Protein AF-C1B841-F1 (afdb_monomer)

Secondary structure (DSSP, 8-state):
-EEEEETTEEEEEE---GGGGGGG-HHHHHHTTSTTTT--TTS-PPTT------TTTGGGEETTEETT----TTTT-----------PPPPP----

Solvent-accessible surface area (backbone atoms only — not comparable to full-atom values): 6810 Å² total; per-residue (Å²): 119,43,76,48,74,60,89,98,43,77,41,83,78,42,80,71,62,78,75,68,48,45,91,79,37,62,69,62,65,53,28,58,73,41,98,70,39,72,32,49,92,86,57,93,69,64,92,92,57,82,73,72,47,55,98,80,71,45,75,56,39,55,98,89,37,60,62,89,59,90,72,64,82,91,69,84,69,82,87,78,80,81,78,76,72,78,78,76,75,85,76,81,90,76,91,131

Organism: Rhodococcus opacus (strain B4) (NCBI:txid632772)

pLDDT: mean 72.93, std 15.55, range [37.75, 96.44]

Sequence (96 aa):
MCYLREGDRVFETYWTSRRGAEAMDYSWALLDLTVYGRQEAWEDSPEGWPIGWGVNDDQYRTNGRPIAQWSRLEAGRSDNLGTAATETPPGPDRCH

Structure (mmCIF, N/CA/C/O backbone):
data_AF-C1B841-F1
#
_entry.id   AF-C1B841-F1
#
loop_
_atom_site.group_PDB
_atom_site.id
_atom_site.type_symbol
_atom_site.label_atom_id
_atom_site.label_alt_id
_atom_site.label_comp_id
_atom_site.label_asym_id
_atom_site.label_entity_id
_atom_site.label_seq_id
_atom_site.pdbx_PDB_ins_code
_atom_site.Cartn_x
_atom_site.Cartn_y
_atom_site.Cartn_z
_atom_site.occupancy
_atom_site.B_iso_or_equiv
_atom_site.auth_seq_id
_atom_site.auth_comp_id
_atom_site.auth_asym_id
_atom_site.auth_atom_id
_atom_site.pdbx_PDB_model_num
ATOM 1 N N . MET A 1 1 ? -10.935 -1.723 10.664 1.00 82.56 1 MET A N 1
ATOM 2 C CA . MET A 1 1 ? -12.112 -1.770 11.551 1.00 82.56 1 MET A CA 1
ATOM 3 C C . MET A 1 1 ? -11.661 -2.206 12.923 1.00 82.56 1 MET A C 1
ATOM 5 O O . MET A 1 1 ? -11.219 -3.342 13.056 1.00 82.56 1 MET A O 1
ATOM 9 N N . CYS A 1 2 ? -11.756 -1.325 13.914 1.00 88.25 2 CYS A N 1
ATOM 10 C CA . CYS A 1 2 ? -11.562 -1.678 15.317 1.00 88.25 2 CYS A CA 1
ATOM 11 C C . CYS A 1 2 ? -12.777 -1.219 16.120 1.00 88.25 2 CYS A C 1
ATOM 13 O O . CYS A 1 2 ? -13.226 -0.080 15.977 1.00 88.25 2 CYS A O 1
ATOM 15 N N . TYR A 1 3 ? -13.278 -2.110 16.972 1.00 92.75 3 TYR A N 1
ATOM 16 C CA . TYR A 1 3 ? -14.403 -1.839 17.854 1.00 92.75 3 TYR A CA 1
ATOM 17 C C . TYR A 1 3 ? -13.981 -2.010 19.307 1.00 92.75 3 TYR A C 1
ATOM 19 O O . TYR A 1 3 ? -13.269 -2.956 19.645 1.00 92.75 3 TYR A O 1
ATOM 27 N N . LEU A 1 4 ? -14.448 -1.109 20.164 1.00 94.94 4 LEU A N 1
ATOM 28 C CA . LEU A 1 4 ? -14.289 -1.186 21.611 1.00 94.94 4 LEU A CA 1
ATOM 29 C C . LEU A 1 4 ? -15.669 -1.360 22.251 1.00 94.94 4 LEU A C 1
ATOM 31 O O . LEU A 1 4 ? -16.610 -0.651 21.892 1.00 94.94 4 LEU A O 1
ATOM 35 N N . ARG A 1 5 ? -15.791 -2.291 23.201 1.00 96.06 5 ARG A N 1
ATOM 36 C CA . ARG A 1 5 ? -17.017 -2.495 23.985 1.00 96.06 5 ARG A CA 1
ATOM 37 C C . ARG A 1 5 ? -16.804 -2.005 25.413 1.00 96.06 5 ARG A C 1
ATOM 39 O O . ARG A 1 5 ? -15.864 -2.443 26.070 1.00 96.06 5 ARG A O 1
ATOM 46 N N . GLU A 1 6 ? -17.701 -1.153 25.895 1.00 96.44 6 GLU A N 1
ATOM 47 C CA . GLU A 1 6 ? -17.754 -0.703 27.290 1.00 96.44 6 GLU A CA 1
ATOM 48 C C . GLU A 1 6 ? -19.173 -0.925 27.827 1.00 96.44 6 GLU A C 1
ATOM 50 O O . GLU A 1 6 ? -20.137 -0.321 27.345 1.00 96.44 6 GLU A O 1
ATOM 55 N N . GLY A 1 7 ? -19.318 -1.835 28.796 1.00 96.25 7 GLY A N 1
ATOM 56 C CA . GLY A 1 7 ? -20.636 -2.294 29.242 1.00 96.25 7 GLY A CA 1
ATOM 57 C C . GLY A 1 7 ? -21.453 -2.812 28.057 1.00 96.25 7 GLY A C 1
ATOM 58 O O . GLY A 1 7 ? -20.953 -3.615 27.274 1.00 96.25 7 GLY A O 1
ATOM 59 N N . ASP A 1 8 ? -22.6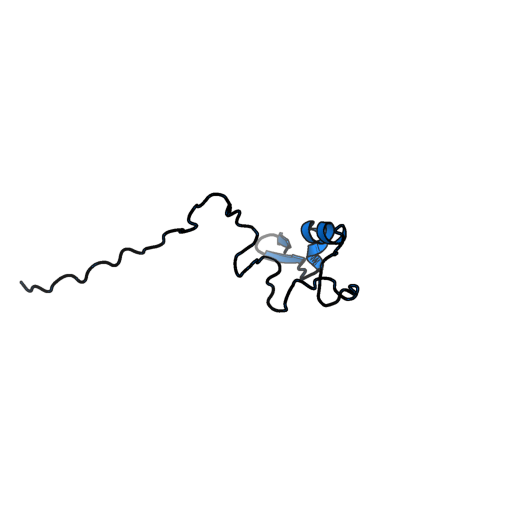75 -2.313 27.884 1.00 96.06 8 ASP A N 1
ATOM 60 C CA . ASP A 1 8 ? -23.570 -2.705 26.784 1.00 96.06 8 ASP A CA 1
ATOM 61 C C . ASP A 1 8 ? -23.443 -1.847 25.518 1.00 96.06 8 ASP A C 1
ATOM 63 O O . ASP A 1 8 ? -24.236 -1.982 24.587 1.00 96.06 8 ASP A O 1
ATOM 67 N N . ARG A 1 9 ? -22.432 -0.975 25.446 1.00 93.50 9 ARG A N 1
ATOM 68 C CA . ARG A 1 9 ? -22.211 -0.072 24.310 1.00 93.50 9 ARG A CA 1
ATOM 69 C C . ARG A 1 9 ? -21.019 -0.530 23.477 1.00 93.50 9 ARG A C 1
ATOM 71 O O . ARG A 1 9 ? -20.008 -0.975 24.017 1.00 93.50 9 ARG A O 1
ATOM 78 N N . VAL A 1 10 ? -21.132 -0.385 22.158 1.00 94.88 10 VAL A N 1
ATOM 79 C CA . VAL A 1 10 ? -20.051 -0.638 21.195 1.00 94.88 10 VAL A CA 1
ATOM 80 C C . VAL A 1 10 ? -19.713 0.668 20.489 1.00 94.88 10 VAL A C 1
ATOM 82 O O . VAL A 1 10 ? -20.609 1.392 20.058 1.00 94.88 10 VAL A O 1
ATOM 85 N N . PHE A 1 11 ? -18.420 0.949 20.366 1.00 93.88 11 PHE A N 1
ATOM 86 C CA . PHE A 1 11 ? -17.884 2.118 19.684 1.00 93.88 11 PHE A CA 1
ATOM 87 C C . PHE A 1 11 ? -16.975 1.670 18.547 1.00 93.88 11 PHE A C 1
ATOM 89 O O . PHE A 1 11 ? -16.118 0.806 18.737 1.00 93.88 11 PHE A O 1
ATOM 96 N N . GLU A 1 12 ? -17.137 2.276 17.378 1.00 93.31 12 GLU A N 1
ATOM 97 C CA . GLU A 1 12 ? -16.148 2.205 16.309 1.00 93.31 12 GLU A CA 1
ATOM 98 C C . GLU A 1 12 ? -15.026 3.191 16.635 1.00 93.31 12 GLU A C 1
ATOM 100 O O . GLU A 1 12 ? -15.246 4.399 16.698 1.00 93.31 12 GLU A O 1
ATOM 105 N N . THR A 1 13 ? -13.833 2.675 16.918 1.00 92.50 13 THR A N 1
ATOM 106 C CA . THR A 1 13 ? -12.699 3.499 17.359 1.00 92.50 13 THR A CA 1
ATOM 107 C C . THR A 1 13 ? -11.721 3.793 16.234 1.00 92.50 13 THR A C 1
ATOM 109 O O . THR A 1 13 ? -10.950 4.746 16.327 1.00 92.50 13 THR A O 1
ATOM 112 N N . TYR A 1 14 ? -11.743 2.986 15.169 1.00 85.69 14 TYR A N 1
ATOM 113 C CA . TYR A 1 14 ? -10.862 3.167 14.026 1.00 85.69 14 TYR A CA 1
ATOM 114 C C . TYR A 1 14 ? -11.438 2.560 12.739 1.00 85.69 14 TYR A C 1
ATOM 116 O O . TYR A 1 14 ? -11.627 1.340 12.622 1.00 85.69 14 TYR A O 1
ATOM 124 N N . TRP A 1 15 ? -11.621 3.425 11.742 1.00 89.00 15 TRP A N 1
ATOM 125 C CA . TRP A 1 15 ? -11.924 3.079 10.357 1.00 89.00 15 TRP A CA 1
ATOM 126 C C . TRP A 1 15 ? -10.885 3.703 9.435 1.00 89.00 15 TRP A C 1
ATOM 128 O O . TRP A 1 15 ? -10.474 4.847 9.621 1.00 89.00 15 TRP A O 1
ATOM 138 N N . THR A 1 16 ? -10.472 2.945 8.428 1.00 84.94 16 THR A N 1
ATOM 139 C CA . THR A 1 16 ? -9.541 3.405 7.404 1.00 84.94 16 THR A CA 1
ATOM 140 C C . THR A 1 16 ? -9.910 2.769 6.069 1.00 84.94 16 THR A C 1
ATOM 142 O O . THR A 1 16 ? -10.513 1.697 6.044 1.00 84.94 16 THR A O 1
ATOM 145 N N . SER A 1 17 ? -9.585 3.435 4.962 1.00 81.31 17 SER A N 1
ATOM 146 C CA . SER A 1 17 ? -9.896 2.962 3.607 1.00 81.31 17 SER A CA 1
ATOM 147 C C . SER A 1 17 ? -8.688 3.105 2.682 1.00 81.31 17 SER A C 1
ATOM 149 O O . SER A 1 17 ? -7.767 3.874 2.976 1.00 81.31 17 SER A O 1
ATOM 151 N N . ARG A 1 18 ? -8.709 2.386 1.550 1.00 78.56 18 ARG A N 1
ATOM 152 C CA . ARG A 1 18 ? -7.653 2.408 0.522 1.00 78.56 18 ARG A CA 1
ATOM 153 C C . ARG A 1 18 ? -6.265 2.214 1.154 1.00 78.56 18 ARG A C 1
ATOM 155 O O . ARG A 1 18 ? -6.065 1.298 1.948 1.00 78.56 18 ARG A O 1
ATOM 162 N N . ARG A 1 19 ? -5.342 3.136 0.868 1.00 81.94 19 ARG A N 1
ATOM 163 C CA . ARG A 1 19 ? -3.950 3.137 1.327 1.00 81.94 19 ARG A CA 1
ATOM 164 C C . ARG A 1 19 ? -3.787 3.138 2.843 1.00 81.94 19 ARG A C 1
ATOM 166 O O . ARG A 1 19 ? -2.739 2.773 3.355 1.00 81.94 19 ARG A O 1
ATOM 173 N N . GLY A 1 20 ? -4.833 3.498 3.583 1.00 82.94 20 GLY A N 1
ATOM 174 C CA . GLY A 1 20 ? -4.819 3.423 5.035 1.00 82.94 20 GLY A CA 1
ATOM 175 C C . GLY A 1 20 ? -4.683 1.999 5.596 1.00 82.94 20 GLY A C 1
ATOM 176 O O . GLY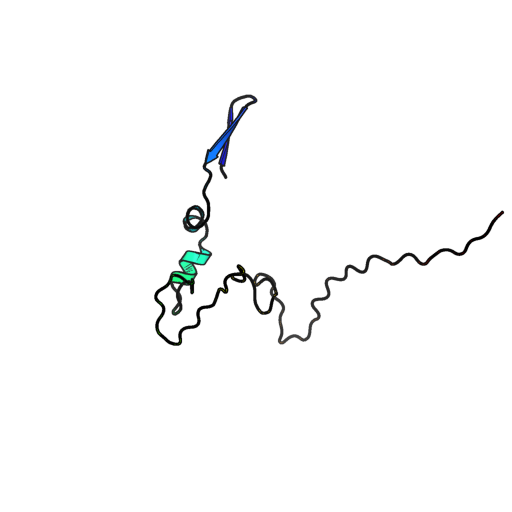 A 1 20 ? -4.373 1.858 6.775 1.00 82.94 20 GLY A O 1
ATOM 177 N N . ALA A 1 21 ? -4.875 0.963 4.769 1.00 81.12 21 ALA A N 1
ATOM 178 C CA . ALA A 1 21 ? -4.593 -0.432 5.110 1.00 81.12 21 ALA A CA 1
ATOM 179 C C . ALA A 1 21 ? -3.255 -0.962 4.547 1.00 81.12 21 ALA A C 1
ATOM 181 O O . ALA A 1 21 ? -2.836 -2.039 4.958 1.00 81.12 21 ALA A O 1
ATOM 182 N N . GLU A 1 22 ? -2.555 -0.225 3.670 1.00 83.50 22 GLU A N 1
ATOM 183 C CA . GLU A 1 22 ? -1.321 -0.705 3.008 1.00 83.50 22 GLU A CA 1
ATOM 184 C C . GLU A 1 22 ? -0.207 -1.049 4.001 1.00 83.50 22 GLU A C 1
ATOM 186 O O . GLU A 1 22 ? 0.532 -1.998 3.786 1.00 83.50 22 GLU A O 1
ATOM 191 N N . ALA A 1 23 ? -0.121 -0.350 5.138 1.00 78.06 23 ALA A N 1
ATOM 192 C CA . ALA A 1 23 ? 0.859 -0.669 6.180 1.00 78.06 23 ALA A CA 1
ATOM 193 C C . ALA A 1 23 ? 0.681 -2.082 6.777 1.00 78.06 23 ALA A C 1
ATOM 195 O O . ALA A 1 23 ? 1.627 -2.642 7.326 1.00 78.06 23 ALA A O 1
ATOM 196 N N . MET A 1 24 ? -0.529 -2.642 6.685 1.00 76.62 24 MET A N 1
ATOM 197 C CA . MET A 1 24 ? -0.859 -4.002 7.122 1.00 76.62 24 MET A CA 1
ATOM 198 C C . MET A 1 24 ? -0.893 -4.999 5.954 1.00 76.62 24 MET A C 1
ATOM 200 O O . MET A 1 24 ? -0.908 -6.207 6.191 1.00 76.62 24 MET A O 1
ATOM 204 N N . ASP A 1 25 ? -0.915 -4.512 4.712 1.00 73.06 25 ASP A N 1
ATOM 205 C CA . ASP A 1 25 ? -0.934 -5.318 3.495 1.00 73.06 25 ASP A CA 1
ATOM 206 C C . ASP A 1 25 ? 0.444 -5.306 2.827 1.00 73.06 25 ASP A C 1
ATOM 208 O O . ASP A 1 25 ? 0.780 -4.463 1.995 1.00 73.06 25 ASP A O 1
ATOM 212 N N . TYR A 1 26 ? 1.259 -6.291 3.198 1.00 75.88 26 TYR A N 1
ATOM 213 C CA . TYR A 1 26 ? 2.625 -6.422 2.699 1.00 75.88 26 TYR A CA 1
ATOM 214 C C . TYR A 1 26 ? 2.715 -6.681 1.191 1.00 75.88 26 TYR A C 1
ATOM 216 O O . TYR A 1 26 ? 3.784 -6.489 0.617 1.00 75.88 26 TYR A O 1
ATOM 224 N N . SER A 1 27 ? 1.636 -7.123 0.538 1.00 78.88 27 SER A N 1
ATOM 225 C CA . SER A 1 27 ? 1.677 -7.467 -0.886 1.00 78.88 27 SER A CA 1
ATOM 226 C C . SER A 1 27 ? 2.001 -6.254 -1.765 1.00 78.88 27 SER A C 1
ATOM 228 O O . SER A 1 27 ? 2.827 -6.361 -2.671 1.00 78.88 27 SER A O 1
ATOM 230 N N . TRP A 1 28 ? 1.463 -5.079 -1.430 1.00 80.94 28 TRP A N 1
ATOM 231 C CA . TRP A 1 28 ? 1.744 -3.826 -2.134 1.00 80.94 28 TRP A CA 1
ATOM 232 C C . TRP A 1 28 ? 3.188 -3.363 -1.959 1.00 80.94 28 TRP A C 1
ATOM 234 O O . TRP A 1 28 ? 3.845 -3.029 -2.942 1.00 80.94 28 TRP A O 1
ATOM 244 N N . ALA A 1 29 ? 3.711 -3.436 -0.734 1.00 83.88 29 ALA A N 1
ATOM 245 C CA . ALA A 1 29 ? 5.106 -3.098 -0.460 1.00 83.88 29 ALA A CA 1
ATOM 246 C C . ALA A 1 29 ? 6.088 -4.040 -1.181 1.00 83.88 29 ALA A C 1
ATOM 248 O O . ALA A 1 29 ? 7.186 -3.632 -1.544 1.00 83.88 29 ALA A O 1
ATOM 249 N N . LEU A 1 30 ? 5.709 -5.303 -1.407 1.00 84.94 30 LEU A N 1
ATOM 250 C CA . LEU A 1 30 ? 6.525 -6.238 -2.185 1.00 84.94 30 LEU A CA 1
ATOM 251 C C . LEU A 1 30 ? 6.530 -5.906 -3.682 1.00 84.94 30 LEU A C 1
ATOM 253 O O . LEU A 1 30 ? 7.555 -6.098 -4.331 1.00 84.94 30 LEU A O 1
ATOM 257 N N . LEU A 1 31 ? 5.423 -5.399 -4.232 1.00 85.69 31 LEU A N 1
ATOM 258 C CA . LEU A 1 31 ? 5.352 -4.972 -5.633 1.00 85.69 31 LEU A CA 1
ATOM 259 C C . LEU A 1 31 ? 6.248 -3.759 -5.913 1.00 85.69 31 LEU A C 1
ATOM 261 O O . LEU A 1 31 ? 6.910 -3.736 -6.950 1.00 85.69 31 LEU A O 1
ATOM 265 N N . ASP A 1 32 ? 6.366 -2.828 -4.960 1.00 86.94 32 ASP A N 1
ATOM 266 C CA . ASP A 1 32 ? 7.297 -1.689 -5.041 1.00 86.94 32 ASP A CA 1
ATOM 267 C C . ASP A 1 32 ? 8.772 -2.128 -5.175 1.00 86.94 32 ASP A C 1
ATOM 269 O O . ASP A 1 32 ? 9.609 -1.371 -5.662 1.00 86.94 32 ASP A O 1
ATOM 273 N N . LEU A 1 33 ? 9.111 -3.356 -4.757 1.00 89.06 33 LEU A N 1
ATOM 274 C CA . LEU A 1 33 ? 10.459 -3.924 -4.889 1.00 89.06 33 LEU A CA 1
ATOM 275 C C . LEU A 1 33 ? 10.694 -4.627 -6.233 1.00 89.06 33 LEU A C 1
ATOM 277 O O . LEU A 1 33 ? 11.807 -5.085 -6.503 1.00 89.06 33 LEU A O 1
ATOM 281 N N . THR A 1 34 ? 9.662 -4.768 -7.066 1.00 87.31 34 THR A N 1
ATOM 282 C CA . THR A 1 34 ? 9.791 -5.394 -8.383 1.00 87.31 34 THR A CA 1
ATOM 283 C C . THR A 1 34 ? 10.243 -4.382 -9.428 1.00 87.31 34 THR A C 1
ATOM 285 O O . THR A 1 34 ? 10.040 -3.181 -9.282 1.00 87.31 34 THR A O 1
ATOM 288 N N . VAL A 1 35 ? 10.832 -4.876 -10.523 1.00 89.31 35 VAL A N 1
ATOM 289 C CA . VAL A 1 35 ? 11.298 -4.023 -11.631 1.00 89.31 35 VAL A CA 1
ATOM 290 C C . VAL A 1 35 ? 10.178 -3.146 -12.174 1.00 89.31 35 VAL A C 1
ATOM 292 O O . VAL A 1 35 ? 10.463 -2.029 -12.570 1.00 89.31 35 VAL A O 1
ATOM 295 N N . TYR A 1 36 ? 8.937 -3.630 -12.170 1.00 87.06 36 TYR A N 1
ATOM 296 C CA . TYR A 1 36 ? 7.799 -2.908 -12.726 1.00 87.06 36 TYR A CA 1
ATOM 297 C C . TYR A 1 36 ? 6.973 -2.140 -11.684 1.00 87.06 36 TYR A C 1
ATOM 299 O O . TYR A 1 36 ? 5.950 -1.577 -12.041 1.00 87.06 36 TYR A O 1
ATOM 307 N N . GLY A 1 37 ? 7.387 -2.091 -10.415 1.00 88.62 37 GLY A N 1
ATOM 308 C CA . GLY A 1 37 ? 6.633 -1.377 -9.382 1.00 88.62 37 GLY A CA 1
ATOM 309 C C . GLY A 1 37 ? 5.211 -1.919 -9.177 1.00 88.62 37 GLY A C 1
ATOM 310 O O . GLY A 1 37 ? 4.928 -3.102 -9.400 1.00 88.62 37 GLY A O 1
ATOM 311 N N . ARG A 1 38 ? 4.300 -1.047 -8.726 1.00 85.56 38 ARG A N 1
ATOM 312 C CA . ARG A 1 38 ? 2.899 -1.412 -8.450 1.00 85.56 38 ARG A CA 1
ATOM 313 C C . ARG A 1 38 ? 2.008 -1.335 -9.678 1.00 85.56 38 ARG A C 1
ATOM 315 O O . ARG A 1 38 ? 0.923 -1.909 -9.627 1.00 85.56 38 ARG A O 1
ATOM 322 N N . GLN A 1 39 ? 2.461 -0.723 -10.771 1.00 85.38 39 GLN A N 1
ATOM 323 C CA . GLN A 1 39 ? 1.757 -0.680 -12.057 1.00 85.38 39 GLN A CA 1
ATOM 324 C C . GLN A 1 39 ? 0.391 0.015 -11.960 1.00 85.38 39 GLN A C 1
ATOM 326 O O . GLN A 1 39 ? -0.562 -0.343 -12.661 1.00 85.38 39 GLN A O 1
ATOM 331 N N . GLU A 1 40 ? 0.267 0.979 -11.047 1.00 82.25 40 GLU A N 1
ATOM 332 C CA . GLU A 1 40 ? -0.965 1.742 -10.863 1.00 82.25 40 GLU A CA 1
ATOM 333 C C . GLU A 1 40 ? -1.080 2.859 -11.902 1.00 82.25 40 GLU A C 1
ATOM 335 O O . GLU A 1 40 ? -0.091 3.452 -12.311 1.00 82.25 40 GLU A O 1
ATOM 340 N N . ALA A 1 41 ? -2.307 3.214 -12.287 1.00 78.75 41 ALA A N 1
ATOM 341 C CA . ALA A 1 41 ? -2.553 4.213 -13.335 1.00 78.75 41 ALA A CA 1
ATOM 342 C C . ALA A 1 41 ? -2.012 5.626 -13.028 1.00 78.75 41 ALA A C 1
ATOM 344 O O . ALA A 1 41 ? -1.989 6.478 -13.911 1.00 78.75 41 ALA A O 1
ATOM 345 N N . TRP A 1 42 ? -1.642 5.896 -11.775 1.00 80.00 42 TRP A N 1
ATOM 346 C CA . TRP A 1 42 ? -1.061 7.165 -11.338 1.00 80.00 42 TRP A CA 1
ATOM 347 C C . TRP A 1 42 ? 0.471 7.119 -11.217 1.00 80.00 42 TRP A C 1
ATOM 349 O O . TRP A 1 42 ? 1.077 8.143 -10.907 1.00 80.00 42 TRP A O 1
ATOM 359 N N . GLU A 1 43 ? 1.087 5.955 -11.426 1.00 85.25 43 GLU A N 1
ATOM 360 C CA . GLU A 1 43 ? 2.536 5.777 -11.423 1.00 85.25 43 GLU A CA 1
ATOM 361 C C . GLU A 1 43 ? 3.141 6.336 -12.720 1.00 85.25 43 GLU A C 1
ATOM 363 O O . GLU A 1 43 ? 2.600 6.143 -13.810 1.00 85.25 43 GLU A O 1
ATOM 368 N N . ASP A 1 44 ? 4.259 7.055 -12.601 1.00 86.88 44 ASP A N 1
ATOM 369 C CA . ASP A 1 44 ? 5.007 7.575 -13.750 1.00 86.88 44 ASP A CA 1
ATOM 370 C C . ASP A 1 44 ? 5.941 6.478 -14.283 1.00 86.88 44 A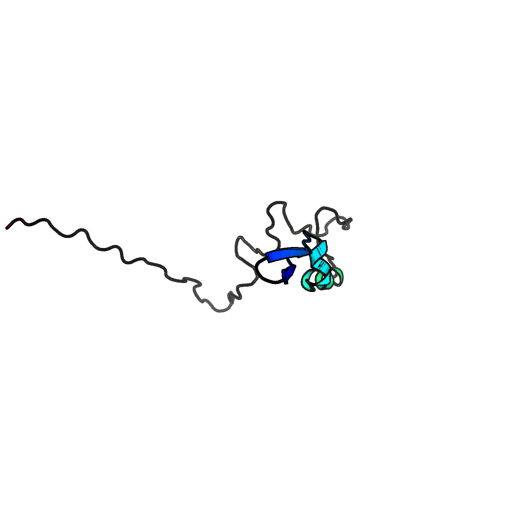SP A C 1
ATOM 372 O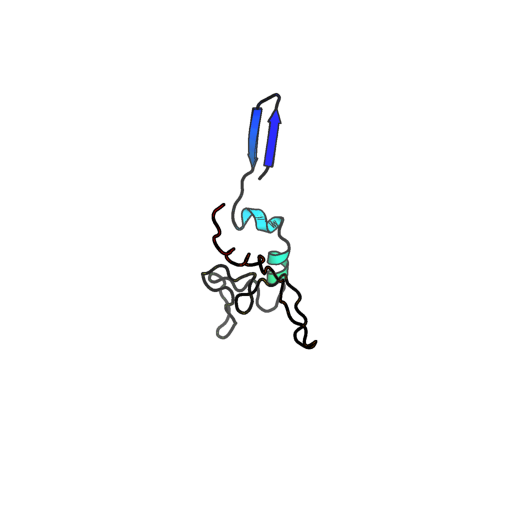 O . ASP A 1 44 ? 7.126 6.412 -13.945 1.00 86.88 44 ASP A O 1
ATOM 376 N N . SER A 1 45 ? 5.366 5.541 -15.039 1.00 87.25 45 SER A N 1
ATOM 377 C CA . SER A 1 45 ? 6.096 4.414 -15.622 1.00 87.25 45 SER A CA 1
ATOM 378 C C . SER A 1 45 ? 6.724 4.794 -16.972 1.00 87.25 45 SER A C 1
ATOM 380 O O . SER A 1 45 ? 6.079 5.460 -17.785 1.00 87.25 45 SER A O 1
ATOM 382 N N . P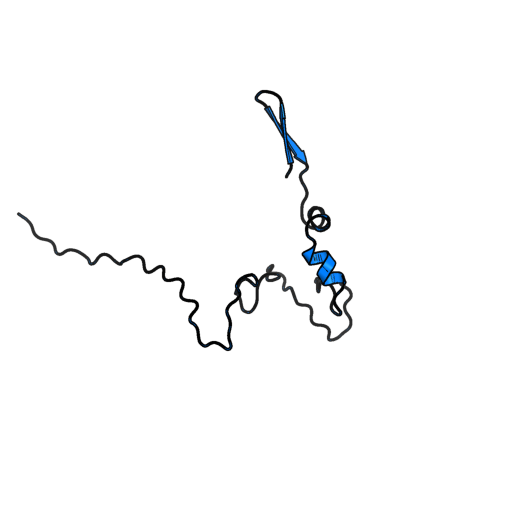RO A 1 46 ? 7.960 4.345 -17.267 1.00 89.94 46 PRO A N 1
ATOM 383 C CA . PRO A 1 46 ? 8.588 4.574 -18.565 1.00 89.94 46 PRO A CA 1
ATOM 384 C C . PRO A 1 46 ? 7.760 4.061 -19.751 1.00 89.94 46 PRO A C 1
ATOM 386 O O . PRO A 1 46 ? 7.044 3.064 -19.655 1.00 89.94 46 PRO A O 1
ATOM 389 N N . GLU A 1 47 ? 7.936 4.700 -20.909 1.00 87.75 47 GLU A N 1
ATOM 390 C CA . GLU A 1 47 ? 7.277 4.301 -22.157 1.00 87.75 47 GLU A CA 1
ATOM 391 C C . GLU A 1 47 ? 7.537 2.819 -22.489 1.00 87.75 47 GLU A C 1
ATOM 393 O O . GLU A 1 47 ? 8.668 2.328 -22.412 1.00 87.75 47 GLU A O 1
ATOM 398 N N . GLY A 1 48 ? 6.478 2.104 -22.873 1.00 85.44 48 GLY A N 1
ATOM 399 C CA . GLY A 1 48 ? 6.529 0.674 -23.183 1.00 85.44 48 GLY A CA 1
ATOM 400 C C . GLY A 1 48 ? 6.490 -0.264 -21.971 1.00 85.44 48 GLY A C 1
ATOM 401 O O . GLY A 1 48 ? 6.517 -1.482 -22.165 1.00 85.44 48 GLY A O 1
ATOM 402 N N . TRP A 1 49 ? 6.406 0.250 -20.739 1.00 87.38 49 TRP A N 1
ATOM 403 C CA . TRP A 1 49 ? 6.136 -0.597 -19.576 1.00 87.38 49 TRP A CA 1
ATOM 404 C C . TRP A 1 49 ? 4.685 -1.088 -19.587 1.00 87.38 49 TRP A C 1
ATOM 406 O O . TRP A 1 49 ? 3.786 -0.369 -20.032 1.00 87.38 49 TRP A O 1
ATOM 416 N N . PRO A 1 50 ? 4.423 -2.319 -19.110 1.00 78.38 50 PRO A N 1
ATOM 417 C CA . PRO A 1 50 ? 3.050 -2.745 -18.893 1.00 78.38 50 PRO A CA 1
ATOM 418 C C . PRO A 1 50 ? 2.390 -1.789 -17.888 1.00 78.38 50 PRO A C 1
ATOM 420 O O . PRO A 1 50 ? 3.047 -1.358 -16.958 1.00 78.38 50 PRO A O 1
ATOM 423 N N . ILE A 1 51 ? 1.110 -1.459 -18.040 1.00 71.50 51 ILE A N 1
ATOM 424 C CA . ILE A 1 51 ? 0.338 -0.701 -17.039 1.00 71.50 51 ILE A CA 1
ATOM 425 C C . ILE A 1 51 ? -0.892 -1.563 -16.777 1.00 71.50 51 ILE A C 1
ATOM 427 O O . ILE A 1 51 ? -1.801 -1.655 -17.601 1.00 71.50 51 ILE A O 1
ATOM 431 N N . GLY A 1 52 ? -0.790 -2.391 -15.740 1.00 64.88 52 GLY A N 1
ATOM 432 C CA . GLY A 1 52 ? -1.427 -3.711 -15.742 1.00 64.88 52 GLY A CA 1
ATOM 433 C C . GLY A 1 52 ? -2.805 -3.784 -15.105 1.00 64.88 52 GLY A C 1
ATOM 434 O O . GLY A 1 52 ? -3.551 -4.724 -15.370 1.00 64.88 52 GLY A O 1
ATOM 435 N N . TRP A 1 53 ? -3.174 -2.812 -14.283 1.00 64.50 53 TRP A N 1
ATOM 436 C CA . TRP A 1 53 ? -4.420 -2.899 -13.540 1.00 64.50 53 TRP A CA 1
ATOM 437 C C . TRP A 1 53 ? -5.455 -1.988 -14.185 1.00 64.50 53 TRP A C 1
ATOM 439 O O . TRP A 1 53 ? -5.580 -0.815 -13.841 1.00 64.50 53 TRP A O 1
ATOM 449 N N . GLY A 1 54 ? -6.173 -2.518 -15.178 1.00 58.81 54 GLY A N 1
ATOM 450 C CA . GLY A 1 54 ? -7.305 -1.814 -15.781 1.00 58.81 54 GLY A CA 1
ATOM 451 C C . GLY A 1 54 ? -8.295 -1.304 -14.720 1.00 58.81 54 GLY A C 1
ATOM 452 O O . GLY A 1 54 ? -8.373 -1.836 -13.614 1.00 58.81 54 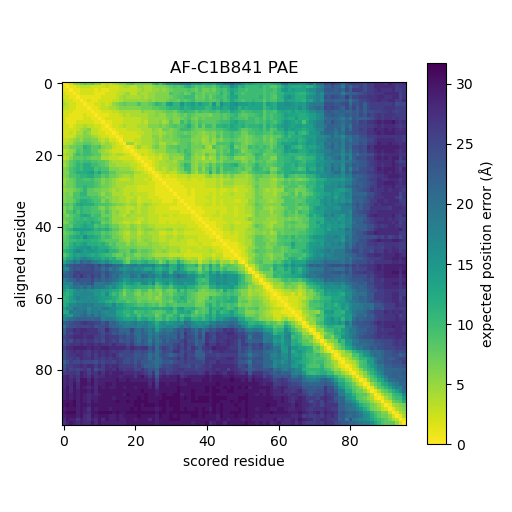GLY A O 1
ATOM 453 N N . VAL A 1 55 ? -9.090 -0.289 -15.073 1.00 54.50 55 VAL A N 1
ATOM 454 C CA . VAL A 1 55 ? -10.025 0.449 -14.186 1.00 54.50 55 VAL A CA 1
ATOM 455 C C . VAL A 1 55 ? -11.099 -0.396 -13.469 1.00 54.50 55 VAL A C 1
ATOM 457 O O . VAL A 1 55 ? -11.884 0.147 -12.697 1.00 54.50 55 VAL A O 1
ATOM 460 N N . ASN A 1 56 ? -11.147 -1.707 -13.717 1.00 60.62 56 ASN A N 1
ATOM 461 C CA . ASN A 1 56 ? -12.160 -2.638 -13.218 1.00 60.62 56 ASN A CA 1
ATOM 462 C C . ASN A 1 56 ? -11.710 -3.462 -11.998 1.00 60.62 56 ASN A C 1
ATOM 464 O O . ASN A 1 56 ? -12.378 -4.435 -11.658 1.00 60.62 56 ASN A O 1
ATOM 468 N N . ASP A 1 57 ? -10.604 -3.092 -11.340 1.00 61.22 57 ASP A N 1
ATOM 469 C CA . ASP A 1 57 ? -10.118 -3.777 -10.128 1.00 61.22 57 ASP A CA 1
ATOM 470 C C . ASP A 1 57 ? -9.705 -5.246 -10.381 1.00 61.22 57 ASP A C 1
ATOM 472 O O . ASP A 1 57 ? -9.770 -6.124 -9.519 1.00 61.22 57 ASP A O 1
ATOM 476 N N . ASP A 1 58 ? -9.229 -5.529 -11.598 1.00 67.06 58 ASP A N 1
ATOM 477 C CA . ASP A 1 58 ? -8.728 -6.849 -12.009 1.00 67.06 58 ASP A CA 1
ATOM 478 C C . ASP A 1 58 ? -7.318 -7.149 -11.464 1.00 67.06 58 ASP A C 1
ATOM 480 O O . ASP A 1 58 ? -6.652 -8.076 -11.918 1.00 67.06 58 ASP A O 1
ATOM 484 N N . GLN A 1 59 ? -6.882 -6.404 -10.443 1.00 71.62 59 GLN A N 1
ATOM 485 C CA . GLN A 1 59 ? -5.595 -6.547 -9.750 1.00 71.62 59 GLN A CA 1
ATOM 486 C C . GLN A 1 59 ? -5.334 -7.966 -9.260 1.00 71.62 59 GLN A C 1
ATOM 488 O O . GLN A 1 59 ? -4.221 -8.487 -9.285 1.00 71.62 59 GLN A O 1
ATOM 493 N N . TYR A 1 60 ? -6.415 -8.623 -8.865 1.00 71.56 60 TYR A N 1
ATOM 494 C CA . TYR A 1 60 ? -6.388 -9.982 -8.371 1.00 71.56 60 TYR A CA 1
ATOM 495 C C . TYR A 1 60 ? -6.935 -10.970 -9.393 1.00 71.56 60 TYR A C 1
ATOM 497 O O . TYR A 1 60 ? -7.390 -12.046 -9.002 1.00 71.56 60 TYR A O 1
ATOM 505 N N . ARG A 1 61 ? -6.929 -10.635 -10.692 1.00 70.56 61 ARG A N 1
ATOM 506 C CA . ARG A 1 61 ? -7.424 -11.507 -11.758 1.00 70.56 61 ARG A CA 1
ATOM 507 C C . ARG A 1 61 ? -6.456 -11.640 -12.934 1.00 70.56 61 ARG A C 1
ATOM 509 O O . ARG A 1 61 ? -5.787 -10.707 -13.348 1.00 70.56 61 ARG A O 1
ATOM 516 N N . THR A 1 62 ? -6.426 -12.825 -13.531 1.00 68.25 62 THR A N 1
ATOM 517 C CA . THR A 1 62 ? -5.748 -13.085 -14.807 1.00 68.25 62 THR A CA 1
ATOM 518 C C . THR A 1 62 ? -6.726 -13.795 -15.729 1.00 68.25 62 THR A C 1
ATOM 520 O O . THR A 1 62 ? -7.307 -14.810 -15.346 1.00 68.25 62 THR A O 1
ATOM 523 N N . ASN A 1 63 ? -6.954 -13.254 -16.931 1.00 66.31 63 ASN A N 1
ATOM 524 C CA . ASN A 1 63 ? -7.941 -13.779 -17.888 1.00 66.31 63 ASN A CA 1
ATOM 525 C C . ASN A 1 63 ? -9.340 -13.982 -17.261 1.00 66.31 63 ASN A C 1
ATOM 527 O O . ASN A 1 63 ? -9.995 -14.999 -17.485 1.00 66.31 63 ASN A O 1
ATOM 531 N N . GLY A 1 64 ? -9.769 -13.046 -16.404 1.00 71.06 64 GLY A N 1
ATOM 532 C CA . GLY A 1 64 ? -11.054 -13.103 -15.695 1.00 71.06 64 GLY A CA 1
ATOM 533 C C . GLY A 1 64 ? -11.109 -14.043 -14.480 1.00 71.06 64 GLY A C 1
ATOM 534 O O . GLY A 1 64 ? -12.147 -14.115 -13.823 1.00 71.06 64 GLY A O 1
ATOM 535 N N . ARG A 1 65 ? -10.021 -14.748 -14.133 1.00 67.88 65 ARG A N 1
ATOM 536 C CA . ARG A 1 65 ? -9.964 -15.684 -12.991 1.00 67.88 65 ARG A CA 1
ATOM 537 C C . ARG A 1 65 ? -9.207 -15.102 -11.797 1.00 67.88 65 ARG A C 1
ATOM 539 O O . ARG A 1 65 ? -8.168 -14.497 -12.032 1.00 67.88 65 ARG A O 1
ATOM 546 N N . PRO A 1 66 ? -9.636 -15.322 -10.539 1.00 71.06 66 PRO A N 1
ATOM 547 C CA . PRO A 1 66 ? -8.884 -14.887 -9.359 1.00 71.06 66 PRO A CA 1
ATOM 548 C C . PRO A 1 66 ? -7.474 -15.505 -9.267 1.00 71.06 66 PRO A C 1
ATOM 550 O O . PRO A 1 66 ? -7.334 -16.723 -9.355 1.00 71.06 66 PRO A O 1
ATOM 553 N N . ILE A 1 67 ? -6.440 -14.690 -9.025 1.00 65.69 67 ILE A N 1
ATOM 554 C CA . ILE A 1 67 ? -5.020 -15.109 -8.992 1.00 65.69 67 ILE A CA 1
ATOM 555 C C . ILE A 1 67 ? -4.662 -16.040 -7.827 1.00 65.69 67 ILE A C 1
ATOM 557 O O . ILE A 1 67 ? -3.679 -16.772 -7.904 1.00 65.69 67 ILE A O 1
ATOM 561 N N . ALA A 1 68 ? -5.461 -16.058 -6.755 1.00 64.56 68 ALA A N 1
ATOM 562 C CA . ALA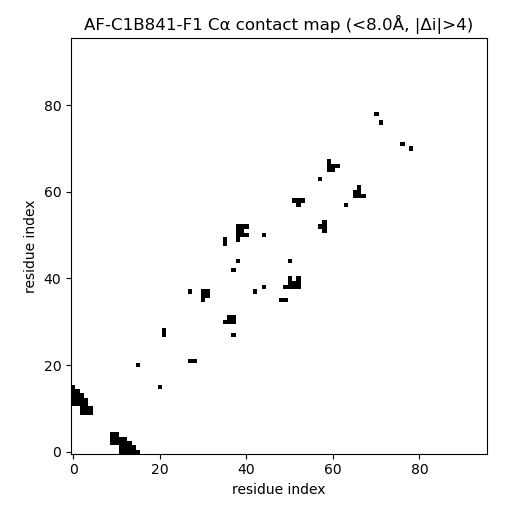 A 1 68 ? -5.230 -16.935 -5.605 1.00 64.56 68 ALA A CA 1
ATOM 563 C C . ALA A 1 68 ? -5.524 -18.423 -5.898 1.00 64.56 68 ALA A C 1
ATOM 565 O O . ALA A 1 68 ? -5.316 -19.273 -5.034 1.00 64.56 68 ALA A O 1
ATOM 566 N N . GLN A 1 69 ? -6.012 -18.762 -7.096 1.00 61.28 69 GLN A N 1
ATOM 567 C CA . GLN A 1 69 ? -6.325 -20.138 -7.470 1.00 61.28 69 GLN A CA 1
ATOM 568 C C . GLN A 1 69 ? -5.178 -20.723 -8.294 1.00 61.28 69 GLN A C 1
ATOM 570 O O . GLN A 1 69 ? -5.037 -20.460 -9.487 1.00 61.28 69 GLN A O 1
ATOM 575 N N . TRP A 1 70 ? -4.331 -21.527 -7.651 1.00 60.06 70 TRP A N 1
ATOM 576 C CA . TRP A 1 70 ? -3.357 -22.346 -8.366 1.00 60.06 70 TRP A CA 1
ATOM 577 C C . TRP A 1 70 ? -4.070 -23.434 -9.178 1.00 60.06 70 TRP A C 1
ATOM 579 O O . TRP A 1 70 ? -4.365 -24.507 -8.654 1.00 60.06 70 TRP A O 1
ATOM 589 N N . SER A 1 71 ? -4.252 -23.198 -10.475 1.00 55.94 71 SER A N 1
ATOM 590 C CA . SER A 1 71 ? -4.575 -24.247 -11.448 1.00 55.94 71 SER A CA 1
ATOM 591 C C . SER A 1 71 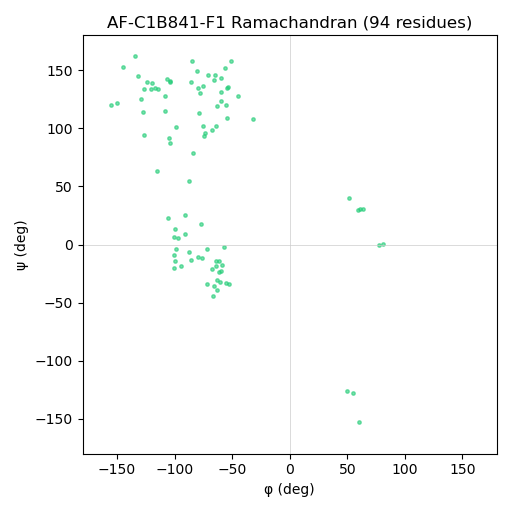? -3.355 -24.508 -12.335 1.00 55.94 71 SER A C 1
ATOM 593 O O . SER A 1 71 ? -2.877 -23.636 -13.059 1.00 55.94 71 SER A O 1
ATOM 595 N N . ARG A 1 72 ? -2.800 -25.724 -12.229 1.00 59.00 72 ARG A N 1
ATOM 596 C CA . ARG A 1 72 ? -1.587 -26.182 -12.931 1.00 59.00 72 ARG A CA 1
ATOM 597 C C . ARG A 1 72 ? -1.883 -26.444 -14.413 1.00 59.00 72 ARG A C 1
ATOM 599 O O . ARG A 1 72 ? -2.323 -27.539 -14.758 1.00 59.00 72 ARG A O 1
ATOM 606 N N . LEU A 1 73 ? -1.617 -25.474 -15.287 1.00 51.69 73 LEU A N 1
ATOM 607 C CA . LEU A 1 7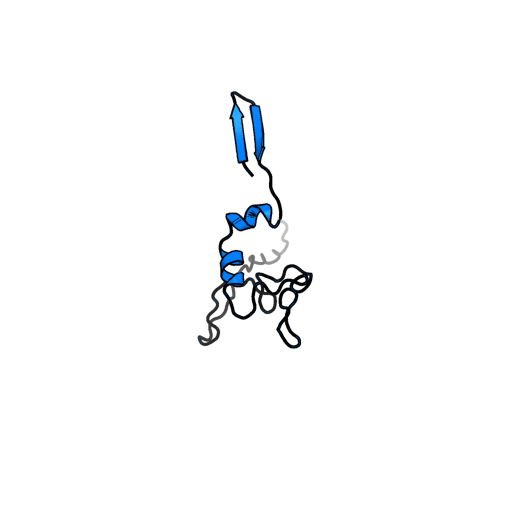3 ? -1.973 -25.582 -16.710 1.00 51.69 73 LEU A CA 1
ATOM 608 C C . LEU A 1 73 ? -1.064 -26.486 -17.566 1.00 51.69 73 LEU A C 1
ATOM 610 O O . LEU A 1 73 ? -1.497 -26.890 -18.636 1.00 51.69 73 LEU A O 1
ATOM 614 N N . GLU A 1 74 ? 0.105 -26.933 -17.097 1.00 51.06 74 GLU A N 1
ATOM 615 C CA . GLU A 1 74 ? 0.836 -28.014 -17.797 1.00 51.06 74 GLU A CA 1
ATOM 616 C C . GLU A 1 74 ? 0.289 -29.426 -17.494 1.00 51.06 74 GLU A C 1
ATOM 618 O O . GLU A 1 74 ? 0.653 -30.388 -18.161 1.00 51.06 74 GLU A O 1
ATOM 623 N N . ALA A 1 75 ? -0.600 -29.596 -16.505 1.00 54.22 75 ALA A N 1
ATOM 624 C CA . ALA A 1 75 ? -0.956 -30.922 -15.984 1.00 54.22 75 ALA A CA 1
ATOM 625 C C . ALA A 1 75 ? -2.289 -31.511 -16.498 1.00 54.22 75 ALA A C 1
ATOM 627 O O . ALA A 1 75 ? -2.720 -32.543 -15.982 1.00 54.22 75 ALA A O 1
ATOM 628 N N . GLY A 1 76 ? -2.967 -30.878 -17.465 1.00 57.94 76 GLY A N 1
ATOM 629 C CA . GLY A 1 76 ? -4.169 -31.445 -18.100 1.00 57.94 76 GLY A CA 1
ATOM 630 C C . GLY A 1 76 ? -5.342 -31.739 -17.150 1.00 57.94 76 GLY A C 1
ATOM 631 O O . GLY A 1 76 ? -6.100 -32.678 -17.392 1.00 57.94 76 GLY A O 1
ATOM 632 N N . ARG A 1 77 ? -5.498 -30.987 -16.050 1.00 56.47 77 ARG A N 1
ATOM 633 C CA . ARG A 1 77 ? -6.590 -31.199 -15.081 1.00 56.47 77 ARG A CA 1
ATOM 634 C C . ARG A 1 77 ? -7.698 -30.158 -15.211 1.00 56.47 77 ARG A C 1
ATOM 636 O O . ARG A 1 77 ? -7.435 -28.979 -15.408 1.00 56.47 77 ARG A O 1
ATOM 643 N N . SER A 1 78 ? -8.935 -30.636 -15.091 1.00 63.22 78 SER A N 1
ATOM 644 C CA . SER A 1 78 ? -10.165 -29.844 -15.167 1.00 63.22 78 SER A CA 1
ATOM 645 C C . SER A 1 78 ? -10.452 -29.117 -13.846 1.00 63.22 78 SER A C 1
ATOM 647 O O . SER A 1 78 ? -10.394 -29.739 -12.789 1.00 63.22 78 SER A O 1
ATOM 649 N N . ASP A 1 79 ? -10.821 -27.833 -13.921 1.00 58.38 79 ASP A N 1
ATOM 650 C CA . ASP A 1 79 ? -11.235 -26.984 -12.784 1.00 58.38 79 ASP A CA 1
ATOM 651 C C . ASP A 1 79 ? -12.760 -27.025 -12.524 1.00 58.38 79 ASP A C 1
ATOM 653 O O . ASP A 1 79 ? -13.352 -26.062 -12.035 1.00 58.38 79 ASP A O 1
ATOM 657 N N . ASN A 1 80 ? -13.447 -28.103 -12.910 1.00 65.38 80 ASN A N 1
ATOM 658 C CA . ASN A 1 80 ? -14.895 -28.201 -12.735 1.00 65.38 80 ASN A CA 1
ATOM 659 C C . ASN A 1 80 ? -15.252 -28.471 -11.258 1.00 65.38 80 ASN A C 1
ATOM 661 O O . ASN A 1 80 ? -15.138 -29.597 -10.778 1.00 65.38 80 ASN A O 1
ATOM 665 N N . LEU A 1 81 ? -15.693 -27.436 -10.538 1.00 63.59 81 LEU A N 1
ATOM 666 C CA . LEU A 1 81 ? -16.155 -27.509 -9.143 1.00 63.59 81 LEU A CA 1
ATOM 667 C C . LEU A 1 81 ? -17.651 -27.852 -9.066 1.00 63.59 81 LEU A C 1
ATOM 669 O O . LEU A 1 81 ? -18.428 -27.094 -8.491 1.00 63.59 81 LEU A O 1
ATOM 673 N N . GLY A 1 82 ? -18.039 -28.959 -9.705 1.00 54.69 82 GLY A N 1
ATOM 674 C CA . GLY A 1 82 ? -19.419 -29.355 -9.986 1.00 54.69 82 GLY A CA 1
ATOM 675 C C . GLY A 1 82 ? -20.456 -28.915 -8.949 1.00 54.69 82 GLY A C 1
ATOM 676 O O . GLY A 1 82 ? -20.572 -29.496 -7.876 1.00 54.69 82 GLY A O 1
ATOM 677 N N . THR A 1 83 ? -21.277 -27.939 -9.322 1.00 55.38 83 THR A N 1
ATOM 678 C CA . THR A 1 83 ? -22.571 -27.665 -8.690 1.00 55.38 83 THR A CA 1
ATOM 679 C C . THR A 1 83 ? -23.668 -27.924 -9.708 1.00 55.38 83 THR A C 1
ATOM 681 O O . THR A 1 83 ? -24.414 -27.038 -10.112 1.00 55.38 83 THR A O 1
ATOM 684 N N . ALA A 1 84 ? -23.775 -29.180 -10.140 1.00 50.19 84 ALA A N 1
ATOM 685 C CA . ALA A 1 84 ? -25.025 -29.650 -10.711 1.00 50.19 84 ALA A CA 1
ATOM 686 C C . ALA A 1 84 ? -25.997 -29.841 -9.540 1.00 50.19 84 ALA A C 1
ATOM 688 O O . ALA A 1 84 ? -25.989 -30.876 -8.876 1.00 50.19 84 ALA A O 1
ATOM 689 N N . ALA A 1 85 ? -26.796 -28.811 -9.249 1.00 48.19 85 ALA A N 1
ATOM 690 C CA . ALA A 1 85 ? -28.049 -29.034 -8.549 1.00 48.19 85 ALA A CA 1
ATOM 691 C C . ALA A 1 85 ? -28.820 -30.066 -9.374 1.00 48.19 85 ALA A C 1
ATOM 693 O O . ALA A 1 85 ? -29.054 -29.862 -10.564 1.00 48.19 85 ALA A O 1
ATOM 694 N N . THR A 1 86 ? -29.119 -31.204 -8.759 1.00 44.06 86 THR A N 1
ATOM 695 C CA . THR A 1 86 ? -29.894 -32.279 -9.359 1.00 44.06 86 THR A CA 1
ATOM 696 C C . THR A 1 86 ? -31.209 -31.685 -9.850 1.00 44.06 86 THR A C 1
ATOM 698 O O . THR A 1 86 ? -32.047 -31.274 -9.049 1.00 44.06 86 THR A O 1
ATOM 701 N N . GLU A 1 87 ? -31.370 -31.586 -11.165 1.00 45.75 87 GLU A N 1
ATOM 702 C CA . GLU A 1 87 ? -32.653 -31.291 -11.781 1.00 45.75 87 GLU A CA 1
ATOM 703 C C . GLU A 1 87 ? -33.574 -32.469 -11.443 1.00 45.75 87 GLU A C 1
ATOM 705 O O . GLU A 1 87 ? -33.425 -33.577 -11.961 1.00 45.75 87 GLU A O 1
ATOM 710 N N . THR A 1 88 ? -34.456 -32.267 -10.464 1.00 52.44 88 THR A N 1
ATOM 711 C CA . THR A 1 88 ? -35.524 -33.213 -10.140 1.00 52.44 88 THR A CA 1
ATOM 712 C C . THR A 1 88 ? -36.388 -33.370 -11.393 1.00 52.44 88 THR A C 1
ATOM 714 O O . THR A 1 88 ? -36.891 -32.360 -11.889 1.00 52.44 88 THR A O 1
ATOM 717 N N . PRO A 1 89 ? -36.586 -34.589 -11.926 1.00 55.69 89 PRO A N 1
ATOM 718 C CA . PRO A 1 89 ? -37.419 -34.761 -13.105 1.00 55.69 89 PRO A CA 1
ATOM 719 C C . PRO A 1 89 ? -38.871 -34.383 -12.773 1.00 55.69 89 PRO A C 1
ATOM 721 O O . PRO A 1 89 ? -39.317 -34.646 -11.650 1.00 55.69 89 PRO A O 1
ATOM 724 N N . PRO A 1 90 ? -39.639 -33.808 -13.717 1.00 50.09 90 PRO A N 1
ATOM 725 C CA . PRO A 1 90 ? -41.054 -33.552 -13.491 1.00 50.09 90 PRO A CA 1
ATOM 726 C C . PRO A 1 90 ? -41.771 -34.892 -13.285 1.00 50.09 90 PRO A C 1
ATOM 728 O O . PRO A 1 90 ? -41.733 -35.778 -14.142 1.00 50.09 90 PRO A O 1
ATOM 731 N N . GLY A 1 91 ? -42.382 -35.059 -12.111 1.00 53.22 91 GLY A N 1
ATOM 732 C CA . GLY A 1 91 ? -43.184 -36.237 -11.796 1.00 53.22 91 GLY A CA 1
ATOM 733 C C . GLY A 1 91 ? -44.431 -36.297 -12.685 1.00 53.22 91 GLY A C 1
ATOM 734 O O . GLY A 1 91 ? -45.018 -35.250 -12.962 1.00 53.22 91 GLY A O 1
ATOM 735 N N . PRO A 1 92 ? -44.860 -37.484 -13.147 1.00 56.66 92 PRO A N 1
ATOM 736 C CA . PRO A 1 92 ? -46.103 -37.592 -13.892 1.00 56.66 92 PRO A CA 1
ATOM 737 C C . PRO A 1 92 ? -47.310 -37.541 -12.946 1.00 56.66 92 PRO A C 1
ATOM 739 O O . PRO A 1 92 ? -47.379 -38.286 -11.966 1.00 56.66 92 PRO A O 1
ATOM 742 N N . ASP A 1 93 ? -48.274 -36.687 -13.293 1.00 51.44 93 ASP A N 1
ATOM 743 C CA . ASP A 1 93 ? -49.639 -36.665 -12.763 1.00 51.44 93 ASP A CA 1
ATOM 744 C C . ASP A 1 93 ? -50.239 -38.071 -12.691 1.00 51.44 93 ASP A C 1
ATOM 746 O O . ASP A 1 93 ? -50.322 -38.739 -13.724 1.00 51.44 93 ASP A O 1
ATOM 750 N N . ARG A 1 94 ? -50.773 -38.473 -11.526 1.00 43.72 94 ARG A N 1
ATOM 751 C CA . ARG A 1 94 ? -51.950 -39.358 -11.458 1.00 43.72 94 ARG A CA 1
ATOM 752 C C . ARG A 1 94 ? -52.802 -39.112 -10.214 1.00 43.72 94 ARG A C 1
ATOM 754 O O . ARG A 1 94 ? -52.353 -39.271 -9.084 1.00 43.72 94 ARG A O 1
ATOM 761 N N . CYS A 1 95 ? -54.063 -38.789 -10.489 1.00 37.75 95 CYS A N 1
ATOM 762 C CA . CYS A 1 95 ? -55.212 -38.920 -9.607 1.00 37.75 95 CYS A CA 1
ATOM 763 C C . CYS A 1 95 ? -55.337 -40.352 -9.069 1.00 37.75 95 CYS A C 1
ATOM 765 O O . CYS A 1 95 ? -55.258 -41.284 -9.867 1.00 37.75 95 CYS A O 1
ATOM 767 N N . HIS A 1 96 ? -55.596 -40.491 -7.767 1.00 45.25 96 HIS A N 1
ATOM 768 C CA . HIS A 1 96 ? -56.621 -41.340 -7.144 1.00 45.25 96 HIS A CA 1
ATOM 769 C C . HIS A 1 96 ? -56.782 -40.913 -5.684 1.00 45.25 96 HIS A C 1
ATOM 771 O O . HIS A 1 96 ? -55.743 -40.704 -5.022 1.00 45.25 96 HIS A O 1
#

Radius of gyration: 24.2 Å; Cα contacts (8 Å, |Δi|>4): 56; chains: 1; bounding box: 68×49×52 Å

InterPro domains:
  IPR010296 Protein of unknown function DUF899, thioredoxin-like [PF05988] (2-48)

Foldseek 3Di:
DDWDDDPPDIDDPDDDDDCRCVVVVCVQVVQCVDPLHNLDPPDPGDPPRRSDQPPPRCSQPDPRHGVVDDDDVVPPDDPCPDPPPPPDDDDDDDDD

Mean predicted aligned error: 15.03 Å